Protein AF-A0A497A6Z6-F1 (afdb_monomer_lite)

pLDDT: mean 95.95, std 5.24, range [65.75, 98.5]

Foldseek 3Di:
DDLVVVLVVLVVQLVCCVVVVDDDDPVRNVVSVVSNVVSVVVVD

Sequence (44 aa):
NNRYATLELAERMLEAHKRGYWQATPQGVDRLKTMILDIETWLE

Structure (mmCIF, N/CA/C/O backbone):
data_AF-A0A497A6Z6-F1
#
_entry.id   AF-A0A497A6Z6-F1
#
loop_
_atom_site.group_PDB
_atom_site.id
_atom_site.type_symbol
_atom_site.label_atom_id
_atom_site.label_alt_id
_atom_site.label_comp_id
_atom_site.label_asym_id
_atom_site.label_entity_id
_atom_site.label_seq_id
_atom_site.pdbx_PDB_ins_code
_atom_site.Cartn_x
_atom_site.Cartn_y
_atom_site.Cartn_z
_atom_site.occupancy
_atom_site.B_iso_or_equiv
_atom_site.auth_seq_id
_atom_site.auth_comp_id
_atom_site.auth_asym_id
_atom_site.auth_atom_id
_atom_site.pdbx_PDB_model_num
ATOM 1 N N . ASN A 1 1 ? 6.269 -10.226 -16.106 1.00 65.75 1 ASN A N 1
ATOM 2 C CA . ASN A 1 1 ? 6.499 -9.689 -14.751 1.00 65.75 1 ASN A CA 1
ATOM 3 C C . ASN A 1 1 ? 6.738 -8.188 -14.892 1.00 65.75 1 ASN A C 1
ATOM 5 O O . ASN A 1 1 ? 7.803 -7.818 -15.364 1.00 65.75 1 ASN A O 1
ATOM 9 N N . ASN A 1 2 ? 5.718 -7.350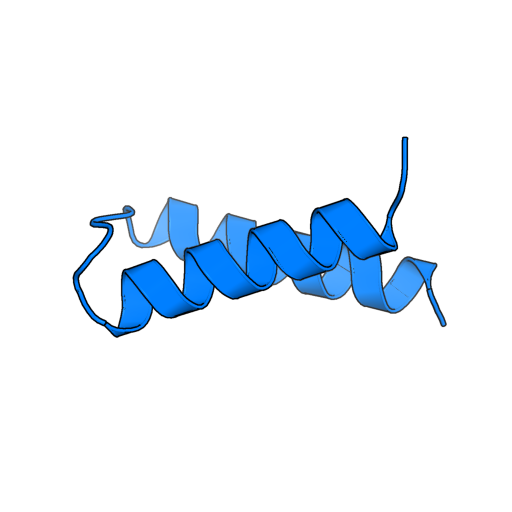 -14.666 1.00 90.12 2 ASN A N 1
ATOM 10 C CA . ASN A 1 2 ? 5.750 -5.908 -14.958 1.00 90.12 2 ASN A CA 1
ATOM 11 C C . ASN A 1 2 ? 5.683 -5.116 -13.644 1.00 90.12 2 ASN A C 1
ATOM 13 O O . ASN A 1 2 ? 4.652 -5.135 -12.979 1.00 90.12 2 ASN A O 1
ATOM 17 N N . ARG A 1 3 ? 6.775 -4.427 -13.289 1.00 91.31 3 ARG A N 1
ATOM 18 C CA . ARG A 1 3 ? 6.898 -3.679 -12.027 1.00 91.31 3 ARG A CA 1
ATOM 19 C C . ARG A 1 3 ? 5.915 -2.512 -11.929 1.00 91.31 3 ARG A C 1
ATOM 21 O O . ARG A 1 3 ? 5.370 -2.298 -10.855 1.00 91.31 3 ARG A O 1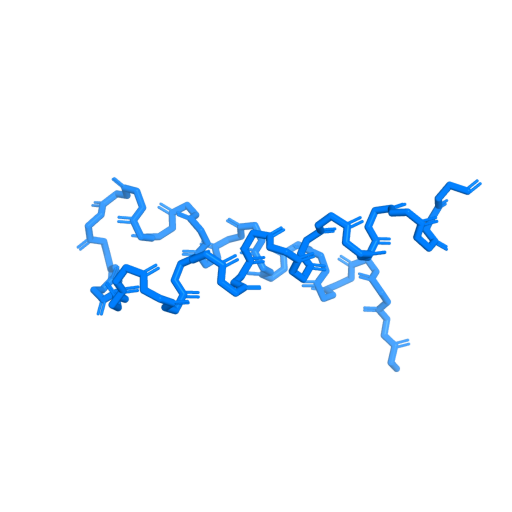
ATOM 28 N N . TYR A 1 4 ? 5.614 -1.845 -13.043 1.00 94.44 4 TYR A N 1
ATOM 29 C CA . TYR A 1 4 ? 4.607 -0.782 -13.080 1.00 94.44 4 TYR A CA 1
ATOM 30 C C . TYR A 1 4 ? 3.206 -1.320 -12.783 1.00 94.44 4 TYR A C 1
ATOM 32 O O . TYR A 1 4 ? 2.475 -0.733 -11.996 1.00 94.44 4 TYR A O 1
ATOM 40 N N . ALA A 1 5 ? 2.855 -2.479 -13.350 1.00 96.00 5 ALA A N 1
ATOM 41 C CA . ALA A 1 5 ? 1.566 -3.115 -13.072 1.00 96.00 5 ALA A CA 1
ATOM 42 C C . ALA A 1 5 ? 1.459 -3.580 -11.608 1.00 96.00 5 ALA A C 1
ATOM 44 O O . ALA A 1 5 ? 0.393 -3.489 -11.003 1.00 96.00 5 ALA A O 1
ATOM 45 N N . THR A 1 6 ? 2.561 -4.062 -11.022 1.00 95.69 6 THR A N 1
ATOM 46 C CA . THR A 1 6 ? 2.605 -4.415 -9.596 1.00 95.69 6 THR A CA 1
ATOM 47 C C . THR A 1 6 ? 2.442 -3.185 -8.703 1.00 95.69 6 THR A C 1
ATOM 49 O O . THR A 1 6 ? 1.706 -3.260 -7.720 1.00 95.69 6 THR A O 1
ATOM 52 N N . LEU A 1 7 ? 3.088 -2.066 -9.046 1.00 96.94 7 LEU A N 1
ATOM 53 C CA . LEU A 1 7 ? 2.952 -0.799 -8.326 1.00 96.94 7 LEU A CA 1
ATOM 54 C C . LEU A 1 7 ? 1.503 -0.300 -8.364 1.00 96.94 7 LEU A C 1
ATOM 56 O O . LEU A 1 7 ? 0.902 -0.099 -7.312 1.00 96.94 7 LEU A O 1
ATOM 60 N N . GLU A 1 8 ? 0.907 -0.222 -9.555 1.00 97.69 8 GLU A N 1
ATOM 61 C CA . GLU A 1 8 ? -0.479 0.227 -9.731 1.00 97.69 8 GLU A CA 1
ATOM 62 C C . GLU A 1 8 ? -1.466 -0.637 -8.926 1.00 97.69 8 GLU A C 1
ATOM 64 O O . GLU A 1 8 ? -2.381 -0.129 -8.270 1.00 97.69 8 GLU A O 1
ATOM 69 N N . LEU A 1 9 ? -1.274 -1.960 -8.931 1.00 97.56 9 LEU A N 1
ATOM 70 C CA . LEU A 1 9 ? -2.092 -2.869 -8.133 1.00 97.56 9 LEU A CA 1
ATOM 71 C C . LEU A 1 9 ? -1.937 -2.596 -6.630 1.00 97.56 9 LEU A C 1
ATOM 73 O O . LEU A 1 9 ? -2.934 -2.553 -5.906 1.00 97.56 9 LEU A O 1
ATOM 77 N N . ALA A 1 10 ? -0.708 -2.405 -6.153 1.00 97.25 10 ALA A N 1
ATOM 78 C CA . ALA A 1 10 ? -0.440 -2.144 -4.745 1.00 97.25 10 ALA A CA 1
ATOM 79 C C . ALA A 1 10 ? -1.070 -0.818 -4.280 1.00 97.25 10 ALA A C 1
ATOM 81 O O . ALA A 1 10 ? -1.704 -0.768 -3.221 1.00 97.25 10 ALA A O 1
ATOM 82 N N . GLU A 1 11 ? -0.990 0.227 -5.103 1.00 98.00 11 GLU A N 1
ATOM 83 C CA . GLU A 1 11 ? -1.644 1.517 -4.865 1.00 98.00 11 GLU A CA 1
ATOM 84 C C . GLU A 1 11 ? -3.172 1.385 -4.819 1.00 98.00 11 GLU A C 1
ATOM 86 O O . GLU A 1 11 ? -3.821 1.905 -3.907 1.00 98.00 11 GLU A O 1
ATOM 91 N N . ARG A 1 12 ? -3.765 0.637 -5.760 1.00 98.50 12 ARG A N 1
ATOM 92 C CA . ARG A 1 12 ? -5.208 0.341 -5.784 1.00 98.50 12 ARG A CA 1
ATOM 93 C C . ARG A 1 12 ? -5.660 -0.398 -4.526 1.00 98.50 12 ARG A C 1
ATOM 95 O O . ARG A 1 12 ? -6.717 -0.073 -3.985 1.00 98.50 12 ARG A O 1
ATOM 102 N N . MET A 1 13 ? -4.875 -1.358 -4.038 1.00 98.31 13 MET A N 1
ATOM 103 C CA . MET A 1 13 ? -5.172 -2.065 -2.788 1.00 98.31 13 MET A CA 1
ATOM 104 C C . MET A 1 13 ? -5.102 -1.130 -1.576 1.00 98.31 13 MET A C 1
ATOM 106 O O . MET A 1 13 ? -5.990 -1.162 -0.722 1.00 98.31 13 MET A O 1
ATOM 110 N N . LEU A 1 14 ? -4.096 -0.254 -1.514 1.00 98.25 14 LEU A N 1
ATOM 111 C CA . LEU A 1 14 ? -3.978 0.732 -0.440 1.00 98.25 14 LEU A CA 1
ATOM 112 C C . LEU A 1 14 ? -5.156 1.718 -0.451 1.00 98.25 14 LEU A C 1
ATOM 114 O O . LEU A 1 14 ? -5.695 2.058 0.603 1.00 98.25 14 LEU A O 1
ATOM 118 N N . GLU A 1 15 ? -5.594 2.142 -1.635 1.00 98.44 15 GLU A N 1
ATOM 119 C CA . GLU A 1 15 ? -6.762 3.005 -1.805 1.00 98.44 15 GLU A CA 1
ATOM 120 C C . GLU A 1 15 ? -8.062 2.305 -1.387 1.00 98.44 15 GLU A C 1
ATOM 122 O O . GLU A 1 15 ? -8.882 2.883 -0.671 1.00 98.44 15 GLU A O 1
ATOM 127 N N . ALA A 1 16 ? -8.239 1.036 -1.763 1.00 98.50 16 ALA A N 1
ATOM 128 C CA . ALA A 1 16 ? -9.377 0.230 -1.330 1.00 98.50 16 ALA A CA 1
ATOM 129 C C . ALA A 1 16 ? -9.428 0.092 0.200 1.00 98.50 16 ALA A C 1
ATOM 131 O O . ALA A 1 16 ? -10.510 0.170 0.787 1.00 98.50 16 ALA A O 1
ATOM 132 N N . HIS A 1 17 ? -8.269 -0.047 0.854 1.00 98.12 17 HIS A N 1
ATOM 133 C CA . HIS A 1 17 ? -8.185 -0.052 2.312 1.00 98.12 17 HIS A CA 1
ATOM 134 C C . HIS A 1 17 ? -8.614 1.286 2.925 1.00 98.12 17 HIS A C 1
ATOM 136 O O . HIS A 1 17 ? -9.483 1.309 3.796 1.00 98.12 17 HIS A O 1
ATOM 142 N N . LYS A 1 18 ? -8.078 2.410 2.425 1.00 97.69 18 LYS A N 1
ATOM 143 C CA . LYS A 1 18 ? -8.430 3.765 2.896 1.00 97.69 18 LYS A CA 1
ATOM 144 C C . LYS A 1 18 ? -9.923 4.073 2.766 1.00 97.69 18 LYS A C 1
ATOM 146 O O . LYS A 1 18 ? -10.477 4.774 3.607 1.00 97.69 18 LYS A O 1
ATOM 151 N N . ARG A 1 19 ? -10.576 3.547 1.726 1.00 98.25 19 ARG A N 1
ATOM 152 C CA . ARG A 1 19 ? -12.014 3.736 1.468 1.00 98.25 19 ARG A CA 1
ATOM 153 C C . ARG A 1 19 ? -12.919 2.739 2.193 1.00 98.25 19 ARG A C 1
ATOM 155 O O . ARG A 1 19 ? -14.135 2.817 2.050 1.00 98.25 19 ARG A O 1
ATOM 162 N N . GLY A 1 20 ? -12.353 1.791 2.939 1.00 97.69 20 GLY A N 1
ATOM 163 C CA . GLY A 1 20 ? -13.121 0.758 3.636 1.00 97.69 20 GLY A CA 1
ATOM 164 C C . GLY A 1 20 ? -13.687 -0.339 2.725 1.00 97.69 20 GLY A C 1
ATOM 165 O O . GLY A 1 20 ? -14.497 -1.140 3.183 1.00 97.69 20 GLY A O 1
ATOM 166 N N . TYR A 1 21 ? -13.256 -0.416 1.462 1.00 98.06 21 TYR A N 1
ATOM 167 C CA . TYR A 1 21 ? -13.612 -1.517 0.558 1.00 98.06 21 TYR A CA 1
ATOM 168 C C . TYR A 1 21 ? -12.816 -2.793 0.848 1.00 98.06 21 TYR A C 1
ATOM 170 O O . TYR A 1 21 ? -13.244 -3.877 0.459 1.00 98.06 21 TYR A O 1
ATOM 178 N N . TRP A 1 22 ? -11.670 -2.675 1.526 1.00 97.69 22 TRP A N 1
ATOM 179 C CA . TRP A 1 22 ? -10.827 -3.813 1.885 1.00 97.69 22 TRP A CA 1
ATOM 180 C C . TRP A 1 22 ? -10.265 -3.712 3.313 1.00 97.69 22 TRP A C 1
ATOM 182 O O . TRP A 1 22 ? -9.524 -2.793 3.667 1.00 97.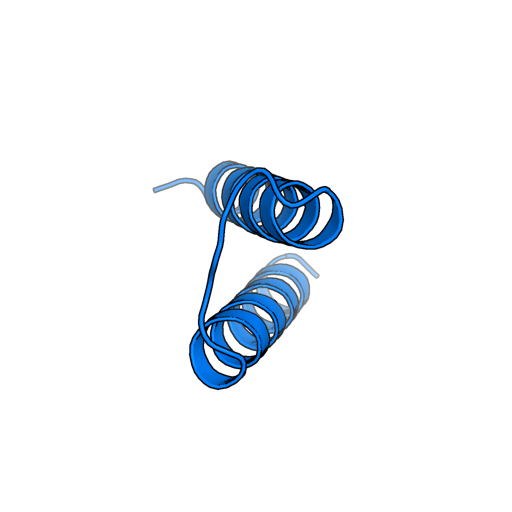69 22 TRP A O 1
ATOM 192 N N . GLN A 1 23 ? -10.600 -4.690 4.152 1.00 97.25 23 GLN A N 1
ATOM 193 C CA . GLN A 1 23 ? -10.210 -4.756 5.561 1.00 97.25 23 GLN A CA 1
ATOM 194 C C . GLN A 1 23 ? -8.905 -5.541 5.724 1.00 97.25 23 GLN A C 1
ATOM 196 O O . GLN A 1 23 ? -8.894 -6.716 6.087 1.00 97.25 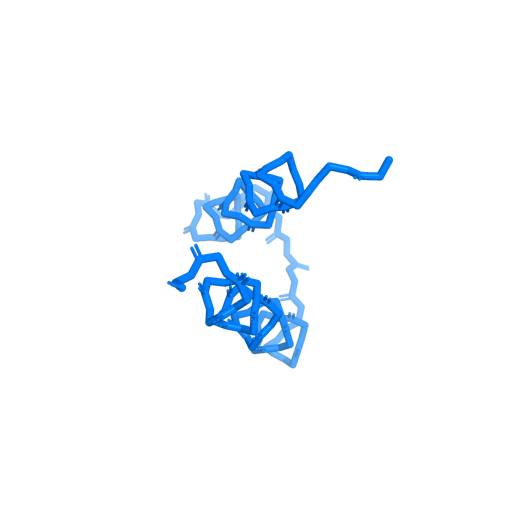23 GLN A O 1
ATOM 201 N N . ALA A 1 24 ? -7.786 -4.881 5.447 1.00 96.00 24 ALA A N 1
ATOM 202 C CA . ALA A 1 24 ? -6.463 -5.398 5.762 1.00 96.00 24 ALA A CA 1
ATOM 203 C C . ALA A 1 24 ? -6.131 -5.224 7.253 1.00 96.00 24 ALA A C 1
ATOM 205 O O . ALA A 1 24 ? -6.564 -4.266 7.897 1.00 96.00 24 ALA A O 1
ATOM 206 N N . THR A 1 25 ? -5.314 -6.126 7.799 1.00 98.12 25 THR A N 1
ATOM 207 C CA . THR A 1 25 ? -4.727 -5.931 9.131 1.00 98.12 25 THR A CA 1
ATOM 208 C C . THR A 1 25 ? -3.708 -4.785 9.095 1.00 98.12 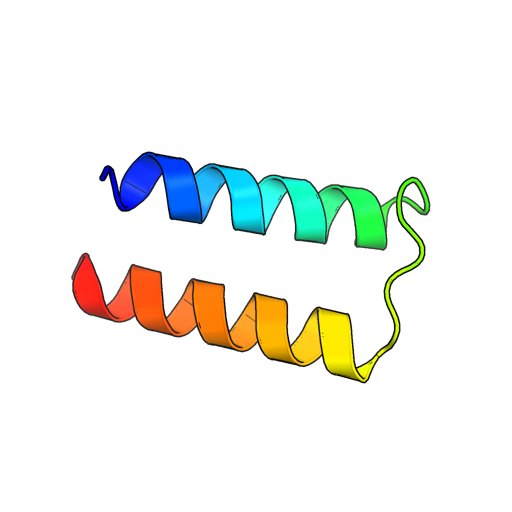25 THR A C 1
ATOM 210 O O . THR A 1 25 ? -3.097 -4.564 8.046 1.00 98.12 25 THR A O 1
ATOM 213 N N . PRO A 1 26 ? -3.437 -4.097 10.221 1.00 97.00 26 PRO A N 1
ATOM 214 C CA . PRO A 1 26 ? -2.428 -3.033 10.264 1.00 97.00 26 PRO A CA 1
ATOM 215 C C . PRO A 1 26 ? -1.061 -3.484 9.725 1.00 97.00 26 PRO A C 1
ATOM 217 O O . PRO A 1 26 ? -0.470 -2.823 8.879 1.00 97.00 26 PRO A O 1
ATOM 220 N N . GLN A 1 27 ? -0.620 -4.686 10.112 1.00 97.88 27 GLN A N 1
ATOM 221 C CA . GLN A 1 27 ? 0.621 -5.290 9.615 1.00 97.88 27 GLN A CA 1
ATOM 222 C C . GLN A 1 27 ? 0.591 -5.556 8.101 1.00 97.88 27 GLN A C 1
ATOM 224 O O . GLN A 1 27 ? 1.616 -5.437 7.435 1.00 97.88 27 GLN A O 1
ATOM 229 N N . GLY A 1 28 ? -0.567 -5.932 7.547 1.00 97.75 28 GLY A N 1
ATOM 230 C CA . GLY A 1 28 ? -0.737 -6.128 6.107 1.00 97.75 28 GLY A CA 1
ATOM 231 C C . GLY A 1 28 ? -0.628 -4.818 5.327 1.00 97.75 28 GLY A C 1
ATOM 232 O O . GLY A 1 28 ? 0.017 -4.780 4.283 1.00 97.75 28 GLY A O 1
ATOM 233 N N . VAL A 1 29 ? -1.195 -3.737 5.865 1.00 98.25 29 VAL A N 1
ATOM 234 C CA . VAL A 1 29 ? -1.098 -2.389 5.287 1.00 98.25 29 VAL A CA 1
ATOM 235 C C . VAL A 1 29 ? 0.339 -1.881 5.317 1.00 98.25 29 VAL A C 1
ATOM 237 O O . VAL A 1 29 ? 0.806 -1.324 4.327 1.00 98.25 29 VAL A O 1
ATOM 240 N N . ASP A 1 30 ? 1.055 -2.093 6.419 1.00 98.19 30 ASP A N 1
ATOM 241 C CA . ASP A 1 30 ? 2.447 -1.657 6.533 1.00 98.19 30 ASP A CA 1
ATOM 242 C C . ASP A 1 30 ? 3.357 -2.417 5.566 1.00 98.19 30 ASP A C 1
ATOM 244 O O . ASP A 1 30 ? 4.134 -1.792 4.849 1.00 98.19 30 ASP A O 1
ATOM 248 N N . ARG A 1 31 ? 3.187 -3.740 5.437 1.00 98.00 31 ARG A N 1
ATOM 249 C CA . ARG A 1 31 ? 3.901 -4.526 4.415 1.00 98.00 31 ARG A CA 1
ATOM 250 C C . ARG A 1 31 ? 3.605 -4.043 2.997 1.00 98.00 31 ARG A C 1
ATOM 252 O O . ARG A 1 31 ? 4.518 -3.980 2.181 1.00 98.00 31 ARG A O 1
ATOM 259 N N . LEU A 1 32 ? 2.349 -3.698 2.703 1.00 97.81 32 LEU A N 1
ATOM 260 C CA . LEU A 1 32 ? 1.954 -3.176 1.395 1.00 97.81 32 LEU A CA 1
ATOM 261 C C . LEU A 1 32 ? 2.638 -1.835 1.092 1.00 97.81 32 LEU A C 1
ATOM 263 O O . LEU A 1 32 ? 3.129 -1.644 -0.016 1.00 97.81 32 LEU A O 1
ATOM 267 N N . LYS A 1 33 ? 2.719 -0.934 2.078 1.00 98.25 33 LYS A N 1
ATOM 268 C CA . LYS A 1 33 ? 3.444 0.340 1.948 1.00 98.25 33 LYS A CA 1
ATOM 269 C C . LYS A 1 33 ? 4.942 0.129 1.733 1.00 98.25 33 LYS A C 1
ATOM 271 O O . LYS A 1 33 ? 5.511 0.782 0.869 1.00 98.25 33 LYS A O 1
ATOM 276 N N . THR A 1 34 ? 5.570 -0.787 2.475 1.00 98.12 34 THR A N 1
ATOM 277 C CA . THR A 1 34 ? 6.985 -1.137 2.265 1.00 98.12 34 THR A CA 1
ATOM 278 C C . THR A 1 34 ? 7.215 -1.672 0.855 1.00 98.12 34 THR A C 1
ATOM 280 O O . THR A 1 34 ? 8.129 -1.222 0.181 1.00 98.12 34 THR A O 1
ATOM 283 N N . MET A 1 35 ? 6.339 -2.555 0.369 1.00 96.94 35 MET A N 1
ATOM 284 C CA . MET A 1 35 ? 6.442 -3.093 -0.988 1.00 96.94 35 MET A CA 1
ATOM 285 C C . MET A 1 35 ? 6.337 -2.003 -2.064 1.00 96.94 35 MET A C 1
ATOM 287 O O . MET A 1 35 ? 7.053 -2.070 -3.058 1.00 96.94 35 MET A O 1
ATOM 291 N N . ILE A 1 36 ? 5.456 -1.013 -1.880 1.00 98.00 36 ILE A N 1
ATOM 292 C CA . ILE A 1 36 ? 5.339 0.139 -2.788 1.00 98.00 36 ILE A CA 1
ATOM 293 C C . ILE A 1 36 ? 6.663 0.907 -2.837 1.00 98.00 36 ILE A C 1
ATOM 295 O O . ILE A 1 36 ? 7.210 1.069 -3.923 1.00 98.00 36 ILE A O 1
ATOM 299 N N . LEU A 1 37 ? 7.208 1.282 -1.674 1.00 97.88 37 LEU A N 1
ATOM 300 C CA . LEU A 1 37 ? 8.476 2.014 -1.571 1.00 97.88 37 LEU A CA 1
ATOM 301 C C . LEU A 1 37 ? 9.645 1.250 -2.201 1.00 97.88 37 LEU A C 1
ATOM 303 O O . LEU A 1 37 ? 10.473 1.838 -2.897 1.00 97.88 37 LEU A O 1
ATOM 307 N N . ASP A 1 38 ? 9.705 -0.065 -1.986 1.00 97.25 38 ASP A N 1
ATOM 308 C CA . ASP A 1 38 ? 10.730 -0.906 -2.598 1.00 97.25 38 ASP A CA 1
ATOM 309 C C . ASP A 1 38 ? 10.618 -0.845 -4.126 1.00 97.25 38 ASP A C 1
ATOM 311 O O . ASP A 1 38 ? 11.614 -0.630 -4.812 1.00 97.25 38 ASP A O 1
ATOM 315 N N . ILE A 1 39 ? 9.408 -1.005 -4.677 1.00 95.81 39 ILE A N 1
ATOM 316 C CA . ILE A 1 39 ? 9.188 -0.965 -6.128 1.00 95.81 39 ILE A CA 1
ATOM 317 C C . ILE A 1 39 ? 9.517 0.417 -6.701 1.00 95.81 39 ILE A C 1
ATOM 319 O O . ILE A 1 39 ? 10.157 0.471 -7.746 1.00 95.81 39 ILE A O 1
ATOM 323 N N . GLU A 1 40 ? 9.124 1.502 -6.034 1.00 95.88 40 GLU A N 1
ATOM 324 C CA . GLU A 1 40 ? 9.477 2.873 -6.429 1.00 95.88 40 GLU A CA 1
ATOM 325 C C . GLU A 1 40 ? 11.000 3.057 -6.477 1.00 95.88 40 GLU A C 1
ATOM 327 O O . GLU A 1 40 ? 11.523 3.486 -7.500 1.00 95.88 40 GLU A O 1
ATOM 332 N N . THR A 1 41 ? 11.723 2.5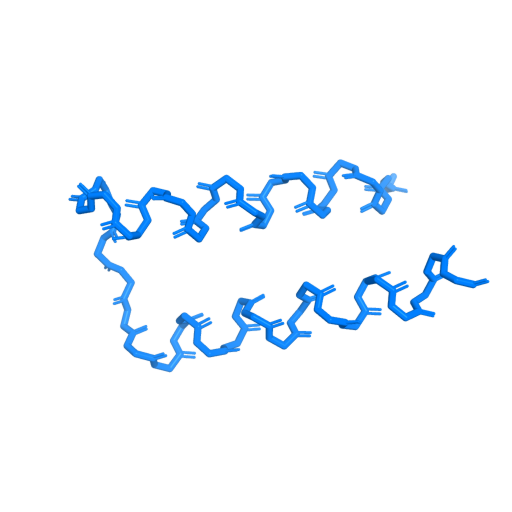97 -5.450 1.00 96.69 41 THR A N 1
ATOM 333 C CA . THR A 1 41 ? 13.199 2.638 -5.400 1.00 96.69 41 THR A CA 1
ATOM 334 C C . THR A 1 41 ? 13.851 1.842 -6.539 1.00 96.69 41 THR A C 1
ATOM 336 O O . THR A 1 41 ? 14.928 2.186 -7.009 1.00 96.69 41 THR A O 1
ATOM 339 N N . TRP A 1 42 ? 13.223 0.752 -6.992 1.00 92.62 42 TRP A N 1
ATOM 340 C CA . TRP A 1 42 ? 13.701 -0.033 -8.139 1.00 92.62 42 TRP A CA 1
ATOM 341 C C . TRP A 1 42 ? 13.413 0.612 -9.503 1.00 92.62 42 TRP A C 1
ATOM 343 O O . TRP A 1 42 ? 13.954 0.141 -10.510 1.00 92.62 42 TRP A O 1
ATOM 353 N N . LEU A 1 43 ? 12.478 1.562 -9.563 1.00 90.94 43 LEU A N 1
ATOM 354 C CA . LEU A 1 43 ? 12.059 2.253 -10.784 1.00 90.94 43 LEU A CA 1
ATOM 355 C C . LEU A 1 43 ? 12.780 3.593 -10.986 1.00 90.94 43 LEU A C 1
ATOM 357 O O . LEU A 1 43 ? 12.800 4.071 -12.123 1.00 90.94 43 LEU A O 1
ATOM 361 N N . GLU A 1 44 ? 13.334 4.168 -9.915 1.00 86.75 44 GLU A N 1
ATOM 362 C CA . GLU A 1 44 ? 14.324 5.258 -9.950 1.00 86.75 44 GLU A CA 1
ATOM 363 C C . GLU A 1 44 ? 15.656 4.811 -10.577 1.00 86.75 44 GLU A C 1
ATOM 365 O O . GLU A 1 44 ? 16.222 5.618 -11.353 1.00 86.75 44 GLU A O 1
#

Radius of gyration: 10.66 Å; chains: 1; bounding box: 28×15×25 Å

Secondary structure (DSSP, 8-state):
--HHHHHHHHHHHHHHHHTTSS---HHHHHHHHHHHHHHHHHH-